Protein AF-A0A522VXC3-F1 (afdb_monomer)

pLDDT: mean 91.08, std 11.39, range [40.91, 97.0]

Radius of gyration: 13.47 Å; Cα contacts (8 Å, |Δi|>4): 71; chains: 1; bounding box: 30×21×41 Å

Secondary structure (DSSP, 8-state):
-EEE-TTS-EEE--TTT----EETTTTEETTT--B--HHHHHHHHHHHHHHHHHHHH----

Sequence (61 aa):
MIFLNPHGAPELACDHCGCRWYDRLTNACYECGQPVTEEMVAEFNRALEEFQKKLTGSTST

Solvent-accessible surface area (backbone atoms only — not comparable to full-atom values): 3729 Å² total; per-residue (Å²): 77,80,44,66,48,100,86,62,48,67,41,63,26,40,79,86,79,60,50,69,51,67,36,85,91,76,46,16,30,63,87,79,61,51,69,66,49,69,65,57,51,50,53,46,51,53,45,45,54,56,45,50,52,48,62,70,65,61,79,75,133

Mean predicted aligned error: 4.37 Å

Structure (mmCIF, 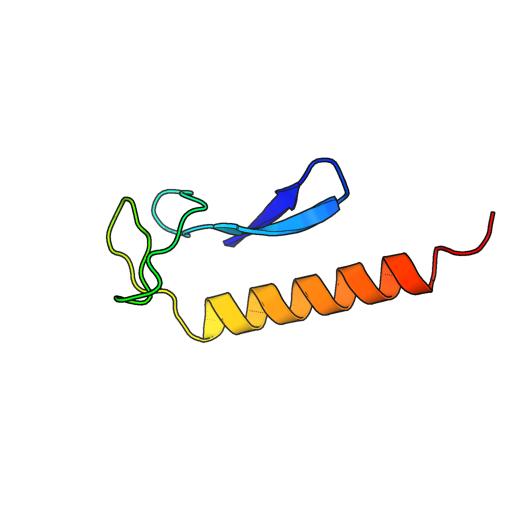N/CA/C/O backbone):
data_AF-A0A522VXC3-F1
#
_entry.id   AF-A0A522VXC3-F1
#
loop_
_atom_site.group_PDB
_atom_site.id
_atom_site.type_symbol
_atom_site.label_atom_id
_atom_site.label_alt_id
_atom_site.label_comp_id
_atom_site.label_asym_id
_atom_site.label_entity_id
_atom_site.label_seq_id
_atom_site.pdbx_PDB_ins_code
_atom_site.Cartn_x
_atom_site.Cartn_y
_atom_site.Cartn_z
_atom_site.occupancy
_atom_site.B_iso_or_equiv
_atom_site.auth_seq_id
_atom_site.auth_comp_id
_atom_site.auth_asym_id
_atom_site.auth_atom_id
_atom_site.pdbx_PDB_model_num
ATOM 1 N N . MET A 1 1 ? 8.292 -1.847 1.825 1.00 90.50 1 MET A N 1
ATOM 2 C CA . MET A 1 1 ? 8.237 -1.497 3.261 1.00 90.50 1 MET A CA 1
ATOM 3 C C . MET A 1 1 ? 6.979 -0.703 3.569 1.00 90.50 1 MET A C 1
ATOM 5 O O . MET A 1 1 ? 6.503 0.047 2.715 1.00 90.50 1 MET A O 1
ATOM 9 N N . ILE A 1 2 ? 6.452 -0.844 4.788 1.00 94.62 2 ILE A N 1
ATOM 10 C CA . ILE A 1 2 ? 5.270 -0.114 5.271 1.00 94.62 2 ILE A CA 1
ATOM 11 C C . ILE A 1 2 ? 5.680 1.041 6.188 1.00 94.62 2 ILE A C 1
ATOM 13 O O . ILE A 1 2 ? 6.384 0.841 7.176 1.00 94.62 2 ILE A O 1
ATOM 17 N N . PHE A 1 3 ? 5.188 2.243 5.894 1.00 93.19 3 PHE A N 1
ATOM 18 C CA . PHE A 1 3 ? 5.275 3.410 6.774 1.00 93.19 3 PHE A CA 1
ATOM 19 C C . PHE A 1 3 ? 3.934 3.681 7.437 1.00 93.19 3 PHE A C 1
ATOM 21 O O . PHE A 1 3 ? 2.896 3.342 6.887 1.00 93.19 3 PHE A O 1
ATOM 28 N N . LEU A 1 4 ? 3.946 4.335 8.596 1.00 94.00 4 LEU A N 1
ATOM 29 C CA . LEU A 1 4 ? 2.731 4.874 9.198 1.00 94.00 4 LEU A CA 1
ATOM 30 C C . LEU A 1 4 ? 2.685 6.379 8.949 1.00 94.00 4 LEU A C 1
ATOM 32 O O . LEU A 1 4 ? 3.655 7.089 9.228 1.00 94.00 4 LEU A O 1
ATOM 36 N N . ASN A 1 5 ? 1.565 6.870 8.429 1.00 91.25 5 ASN A N 1
ATOM 37 C CA . ASN A 1 5 ? 1.335 8.305 8.322 1.00 91.25 5 ASN A CA 1
ATOM 38 C C . ASN A 1 5 ? 1.084 8.919 9.723 1.00 91.25 5 ASN A C 1
ATOM 40 O O . ASN A 1 5 ? 0.932 8.185 10.703 1.00 91.25 5 ASN A O 1
ATOM 44 N N . PRO A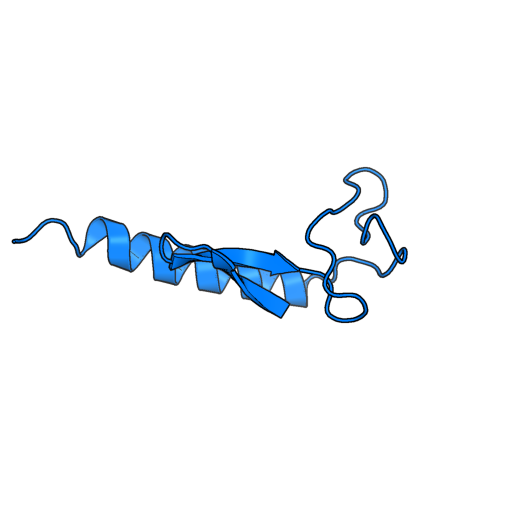 1 6 ? 0.999 10.256 9.862 1.00 94.06 6 PRO A N 1
ATOM 45 C CA . PRO A 1 6 ? 0.748 10.903 11.157 1.00 94.06 6 PRO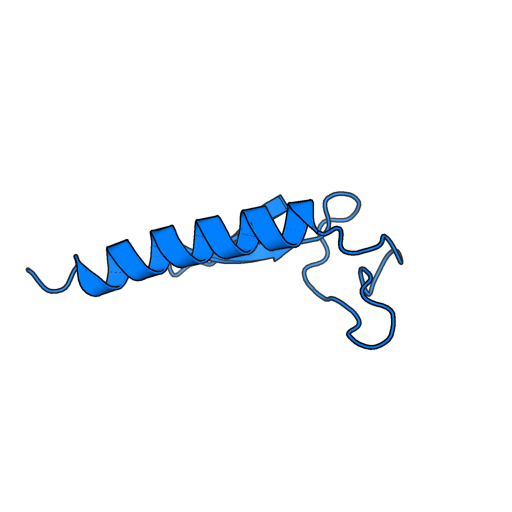 A CA 1
ATOM 46 C C . PRO A 1 6 ? -0.559 10.485 11.853 1.00 94.06 6 PRO A C 1
ATOM 48 O O . PRO A 1 6 ? -0.694 10.667 13.058 1.00 94.06 6 PRO A O 1
ATOM 51 N N . HIS A 1 7 ? -1.511 9.910 11.114 1.00 91.12 7 HIS A N 1
ATOM 52 C CA . HIS A 1 7 ? -2.765 9.362 11.639 1.00 91.12 7 HIS A CA 1
ATOM 53 C C . HIS A 1 7 ? -2.669 7.861 11.974 1.00 91.12 7 HIS A C 1
ATOM 55 O O . HIS A 1 7 ? -3.667 7.243 12.340 1.00 91.12 7 HIS A O 1
ATOM 61 N N . GLY A 1 8 ? -1.485 7.258 11.839 1.00 91.75 8 GLY A N 1
ATOM 62 C CA . GLY A 1 8 ? -1.231 5.845 12.103 1.00 91.75 8 GLY A CA 1
ATOM 63 C C . GLY A 1 8 ? -1.698 4.892 11.001 1.00 91.75 8 GLY A C 1
ATOM 64 O O . GLY A 1 8 ? -1.642 3.680 11.210 1.00 91.75 8 GLY A O 1
ATOM 65 N N . ALA A 1 9 ? -2.155 5.399 9.851 1.00 95.19 9 ALA A N 1
ATOM 66 C CA . ALA A 1 9 ? -2.561 4.558 8.730 1.00 95.19 9 ALA A CA 1
ATOM 67 C C . ALA A 1 9 ? -1.325 4.058 7.961 1.00 95.19 9 ALA A C 1
ATOM 69 O O . ALA A 1 9 ? -0.397 4.846 7.742 1.00 95.19 9 ALA A O 1
ATOM 70 N N . PRO A 1 10 ? -1.294 2.780 7.545 1.00 96.31 10 PRO A N 1
ATOM 71 C CA . PRO A 1 10 ? -0.180 2.232 6.790 1.00 96.31 10 PRO A CA 1
ATOM 72 C C . PRO A 1 10 ? -0.140 2.797 5.366 1.00 96.31 10 PRO A C 1
ATOM 74 O O . PRO A 1 10 ? -1.171 2.960 4.715 1.00 96.31 10 PRO A O 1
ATOM 77 N N . GLU A 1 11 ? 1.065 3.042 4.86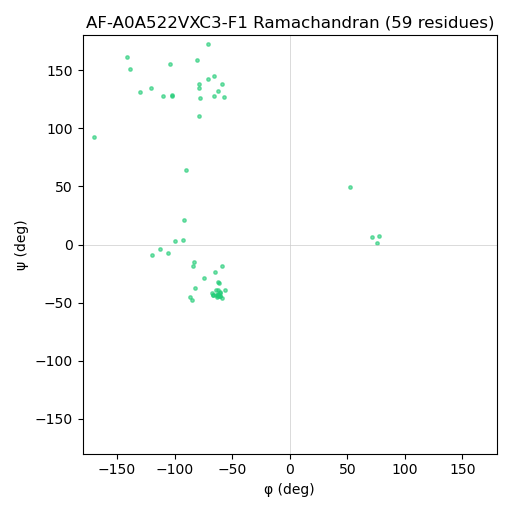8 1.00 95.50 11 GLU A N 1
ATOM 78 C CA . GLU A 1 11 ? 1.378 3.478 3.511 1.00 95.50 11 GLU A CA 1
ATOM 79 C C . GLU A 1 11 ? 2.468 2.571 2.937 1.00 95.50 11 GLU A C 1
ATOM 81 O O . GLU A 1 11 ? 3.494 2.332 3.580 1.00 95.50 11 GLU A O 1
ATOM 86 N N . LEU A 1 12 ? 2.262 2.076 1.717 1.00 94.75 12 LEU A N 1
ATOM 87 C CA . LEU A 1 12 ? 3.267 1.288 1.014 1.00 94.75 12 LEU A CA 1
ATOM 88 C C . LEU A 1 12 ? 4.339 2.210 0.410 1.00 94.75 12 LEU A C 1
ATOM 90 O O . LEU A 1 12 ? 4.022 3.199 -0.249 1.00 94.75 12 LEU A O 1
ATOM 94 N N . ALA A 1 13 ? 5.609 1.848 0.572 1.00 95.25 13 ALA A N 1
ATOM 95 C CA . ALA A 1 13 ? 6.745 2.554 -0.012 1.00 95.25 13 ALA A CA 1
ATOM 96 C C . ALA A 1 13 ? 7.797 1.579 -0.544 1.00 95.25 13 ALA A C 1
ATOM 98 O O . ALA A 1 13 ? 7.939 0.460 -0.041 1.00 95.25 13 ALA A O 1
ATOM 99 N N . CYS A 1 14 ? 8.518 2.017 -1.574 1.00 95.06 14 CYS A N 1
ATOM 100 C CA . CYS A 1 14 ? 9.497 1.199 -2.269 1.00 95.06 14 CYS A CA 1
ATOM 101 C C . CYS A 1 14 ? 10.661 0.863 -1.332 1.00 95.06 14 CYS A C 1
ATOM 103 O O . CYS A 1 14 ? 11.271 1.768 -0.769 1.00 95.06 14 CYS A O 1
ATOM 105 N N . ASP A 1 15 ? 11.010 -0.417 -1.207 1.00 93.25 15 ASP A N 1
ATOM 106 C CA . ASP A 1 15 ? 12.120 -0.873 -0.357 1.00 93.25 15 ASP A CA 1
ATOM 107 C C . ASP A 1 15 ? 13.491 -0.378 -0.822 1.00 93.25 15 ASP A C 1
ATOM 109 O O . ASP A 1 15 ? 14.416 -0.270 -0.023 1.00 93.25 15 ASP A O 1
ATOM 113 N N . HIS A 1 16 ? 13.623 -0.042 -2.107 1.00 94.81 16 HIS A N 1
ATOM 114 C CA . HIS A 1 16 ? 14.897 0.379 -2.677 1.00 94.81 16 HIS A CA 1
ATOM 115 C C . HIS A 1 1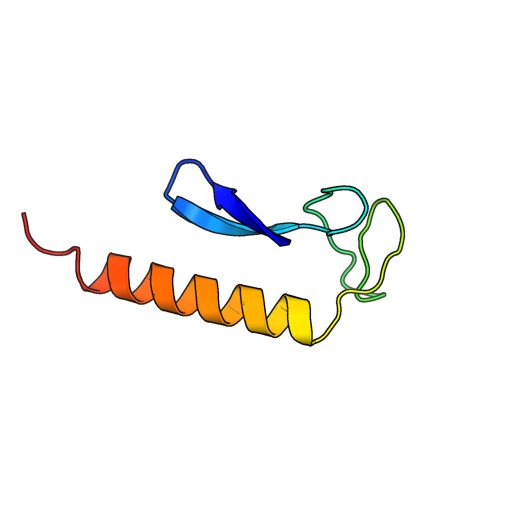6 ? 15.168 1.880 -2.514 1.00 94.81 16 HIS A C 1
ATOM 117 O O . HIS A 1 16 ? 16.281 2.270 -2.173 1.00 94.81 16 HIS A O 1
ATOM 123 N N . CYS A 1 17 ? 14.181 2.740 -2.791 1.00 95.00 17 CYS A N 1
ATOM 124 C CA . CYS A 1 17 ? 14.374 4.199 -2.779 1.00 95.00 17 CYS A CA 1
ATOM 125 C C . CYS A 1 17 ? 13.488 4.956 -1.781 1.00 95.00 17 CYS A C 1
ATOM 127 O O . CYS A 1 17 ? 13.683 6.147 -1.569 1.00 95.00 17 CYS A O 1
ATOM 129 N N . GLY A 1 18 ? 12.507 4.298 -1.160 1.00 93.25 18 GLY A N 1
ATOM 130 C CA . GLY A 1 18 ? 11.578 4.931 -0.222 1.00 93.25 18 GLY A CA 1
ATOM 131 C C . GLY A 1 18 ? 10.483 5.790 -0.853 1.00 93.25 18 GLY A C 1
ATOM 132 O O . GLY A 1 18 ? 9.650 6.335 -0.126 1.00 93.25 18 GLY A O 1
ATOM 133 N N . CYS A 1 19 ? 10.427 5.881 -2.185 1.00 94.75 19 CYS A N 1
ATOM 134 C CA . CYS A 1 19 ? 9.330 6.538 -2.887 1.00 94.75 19 CYS A CA 1
ATOM 135 C C . CYS A 1 19 ? 7.985 5.873 -2.541 1.00 94.75 19 CYS A C 1
ATOM 137 O O . CYS A 1 19 ? 7.877 4.648 -2.464 1.00 94.75 19 CYS A O 1
ATOM 139 N N . ARG A 1 20 ? 6.949 6.691 -2.335 1.00 93.69 20 ARG A N 1
ATOM 140 C CA . ARG A 1 20 ? 5.588 6.245 -1.974 1.00 93.69 20 ARG A CA 1
ATOM 141 C C . ARG A 1 20 ? 4.639 6.202 -3.169 1.00 93.69 20 ARG A C 1
ATOM 143 O O . ARG A 1 20 ? 3.438 6.013 -3.005 1.00 93.69 20 ARG A O 1
ATOM 150 N N . TRP A 1 21 ? 5.150 6.498 -4.361 1.00 93.50 21 TRP A N 1
ATOM 151 C CA . TRP A 1 21 ? 4.347 6.672 -5.563 1.00 93.50 21 TRP A CA 1
ATOM 152 C C . TRP A 1 21 ? 4.616 5.509 -6.512 1.00 93.50 21 TRP A C 1
ATOM 154 O O . TRP A 1 21 ? 5.765 5.210 -6.840 1.00 93.50 21 TRP A O 1
ATOM 164 N N . TYR A 1 22 ? 3.540 4.859 -6.949 1.00 93.75 22 TYR A N 1
ATOM 165 C CA . TYR A 1 22 ? 3.592 3.692 -7.820 1.00 93.75 22 TYR A CA 1
ATOM 166 C C . TYR A 1 22 ? 2.848 3.961 -9.118 1.00 93.75 22 TYR A C 1
ATOM 168 O O . TYR A 1 22 ? 1.726 4.479 -9.113 1.00 93.75 22 TYR A O 1
ATOM 176 N N . ASP A 1 23 ? 3.477 3.584 -10.224 1.00 94.06 23 ASP A N 1
ATOM 177 C CA . ASP A 1 23 ? 2.857 3.616 -11.534 1.00 94.06 23 ASP A CA 1
ATOM 178 C C . ASP A 1 23 ? 1.918 2.415 -11.701 1.00 94.06 23 ASP A C 1
ATOM 180 O O . ASP A 1 23 ? 2.300 1.256 -11.521 1.00 94.06 23 ASP A O 1
ATOM 184 N N . ARG A 1 24 ? 0.661 2.699 -12.048 1.00 91.00 24 ARG A N 1
ATOM 185 C CA . ARG A 1 24 ? -0.393 1.679 -12.155 1.00 91.00 24 ARG A CA 1
ATOM 186 C C . ARG A 1 24 ? -0.386 0.944 -13.493 1.00 91.00 24 ARG A C 1
ATOM 188 O O . ARG A 1 24 ? -1.051 -0.078 -13.606 1.00 91.00 24 ARG A O 1
ATOM 195 N N . LEU A 1 25 ? 0.316 1.468 -14.498 1.00 94.75 25 LEU A N 1
ATOM 196 C CA . LEU A 1 25 ? 0.402 0.845 -15.819 1.00 94.75 25 LEU A CA 1
ATOM 197 C C . LEU A 1 25 ? 1.470 -0.253 -15.841 1.00 94.75 25 LEU A C 1
ATOM 199 O O . LEU A 1 25 ? 1.276 -1.291 -16.466 1.00 94.75 25 LEU A O 1
ATOM 203 N N . THR A 1 26 ? 2.578 -0.029 -15.138 1.00 94.38 26 THR A N 1
ATOM 204 C CA . THR A 1 26 ? 3.747 -0.919 -15.087 1.00 94.38 26 THR A CA 1
ATOM 205 C C . THR A 1 26 ? 3.865 -1.698 -13.781 1.00 94.38 26 THR A C 1
ATOM 207 O O . THR A 1 26 ? 4.701 -2.592 -13.686 1.00 94.38 26 THR A O 1
ATOM 210 N N . ASN A 1 27 ? 3.018 -1.394 -12.791 1.00 95.00 27 ASN A N 1
ATOM 211 C CA . ASN A 1 27 ? 3.052 -1.995 -11.459 1.00 95.00 27 ASN A CA 1
ATOM 212 C C . ASN A 1 27 ? 4.454 -1.905 -10.824 1.00 95.00 27 ASN A C 1
ATOM 214 O O . ASN A 1 27 ? 5.013 -2.896 -10.351 1.00 95.00 27 ASN A O 1
ATOM 218 N N . ALA A 1 28 ? 5.039 -0.705 -10.851 1.0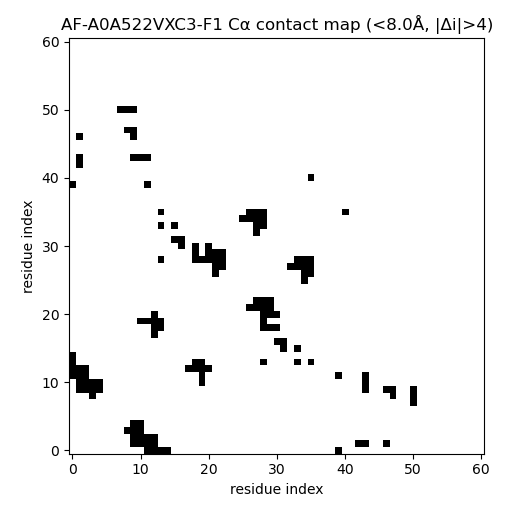0 96.75 28 ALA A N 1
ATOM 219 C CA . ALA A 1 28 ? 6.399 -0.441 -10.394 1.00 96.75 28 ALA A CA 1
ATOM 220 C C . ALA A 1 28 ? 6.508 0.903 -9.659 1.00 96.75 28 ALA A C 1
AT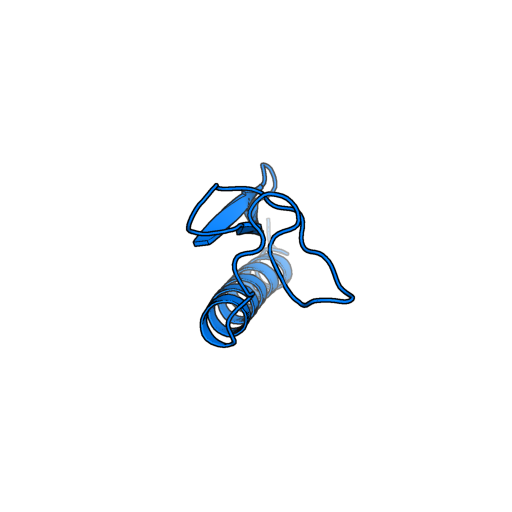OM 222 O O . ALA A 1 28 ? 5.648 1.780 -9.772 1.00 96.75 28 ALA A O 1
ATOM 223 N N . CYS A 1 29 ? 7.578 1.068 -8.884 1.00 96.81 29 CYS A N 1
ATOM 224 C CA . CYS A 1 29 ? 7.946 2.331 -8.262 1.00 96.81 29 CYS A CA 1
ATOM 225 C C . CYS A 1 29 ? 8.116 3.403 -9.340 1.00 96.81 29 CYS A C 1
ATOM 227 O O . CYS A 1 29 ? 8.890 3.221 -10.280 1.00 96.81 29 CYS A O 1
ATOM 229 N N . TYR A 1 30 ? 7.430 4.532 -9.172 1.00 95.94 30 TYR A N 1
ATOM 230 C CA . TYR A 1 30 ? 7.469 5.626 -10.138 1.00 95.94 30 TYR A CA 1
ATOM 231 C C . TYR A 1 30 ? 8.877 6.224 -10.289 1.00 95.94 30 TYR A C 1
ATOM 233 O O . TYR A 1 30 ? 9.253 6.669 -11.368 1.00 95.94 30 TYR A O 1
ATOM 241 N N . GLU A 1 31 ? 9.667 6.227 -9.212 1.00 96.56 31 GLU A N 1
ATOM 242 C CA . GLU A 1 31 ? 10.988 6.861 -9.191 1.00 96.56 31 GLU A CA 1
ATOM 243 C C . GLU A 1 31 ? 12.104 5.953 -9.723 1.00 96.56 31 GLU A C 1
ATOM 245 O O . GLU A 1 31 ? 12.910 6.385 -10.542 1.00 96.56 31 GLU A O 1
ATOM 250 N N . CYS A 1 32 ? 12.170 4.701 -9.261 1.00 96.50 32 CYS A N 1
ATOM 251 C CA . CYS A 1 32 ? 13.296 3.807 -9.557 1.00 96.50 32 CYS A CA 1
ATOM 252 C C . CYS A 1 32 ? 12.936 2.609 -10.448 1.00 96.50 32 CYS A C 1
ATOM 254 O O . CYS A 1 32 ? 13.816 1.826 -10.797 1.00 96.50 32 CYS A O 1
ATOM 256 N N . GLY A 1 33 ? 11.658 2.434 -10.798 1.00 96.19 33 GLY A N 1
ATOM 257 C CA . GLY A 1 33 ? 11.192 1.350 -11.665 1.00 96.19 33 GLY A CA 1
ATOM 258 C C . GLY A 1 33 ? 11.219 -0.046 -11.035 1.00 96.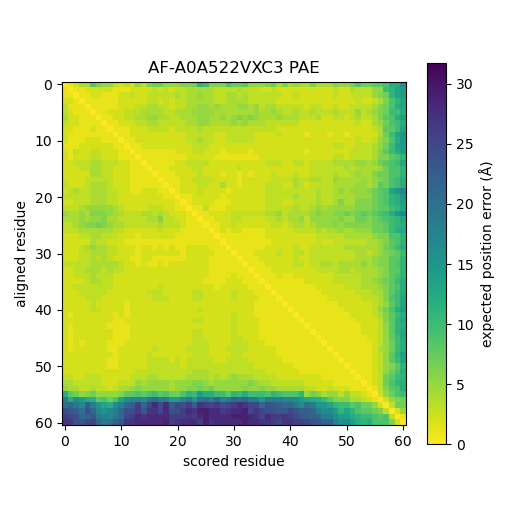19 33 GLY A C 1
ATOM 259 O O . GLY A 1 33 ? 10.948 -1.022 -11.729 1.00 96.19 33 GLY A O 1
ATOM 260 N N . GLN A 1 34 ? 11.531 -0.176 -9.740 1.00 97.00 34 GLN A N 1
ATOM 261 C CA . GLN A 1 34 ? 11.454 -1.466 -9.049 1.00 97.00 34 GLN A CA 1
ATOM 262 C C . GLN A 1 34 ? 10.012 -1.996 -9.050 1.00 97.00 34 GLN A C 1
ATOM 264 O O . GLN A 1 34 ? 9.101 -1.236 -8.714 1.00 97.00 34 GLN A O 1
ATOM 269 N N . PRO A 1 35 ? 9.786 -3.271 -9.404 1.00 96.50 35 PRO A N 1
ATOM 270 C CA . PRO A 1 35 ? 8.445 -3.833 -9.473 1.00 96.50 35 PRO A CA 1
ATOM 271 C C . PRO A 1 35 ? 7.797 -3.894 -8.087 1.00 96.50 35 PRO A C 1
ATOM 273 O O . PRO A 1 35 ? 8.459 -4.169 -7.087 1.00 96.50 35 PRO A O 1
ATOM 276 N N . VAL A 1 36 ? 6.483 -3.683 -8.036 1.00 94.88 36 VAL A N 1
ATOM 277 C CA . VAL A 1 36 ? 5.680 -3.969 -6.844 1.00 94.88 36 VAL A CA 1
ATOM 278 C C . VAL A 1 36 ? 5.430 -5.469 -6.801 1.00 94.88 36 VAL A C 1
ATOM 280 O O . VAL A 1 36 ? 4.712 -6.008 -7.645 1.00 94.88 36 VAL A O 1
ATOM 283 N N . THR A 1 37 ? 6.038 -6.150 -5.835 1.00 94.56 37 THR A N 1
ATOM 284 C CA . THR A 1 37 ? 5.890 -7.600 -5.688 1.00 94.56 37 THR A CA 1
ATOM 285 C C . THR A 1 37 ? 4.589 -7.960 -4.975 1.00 94.56 37 THR A C 1
ATOM 287 O O . THR A 1 37 ? 4.008 -7.162 -4.237 1.00 94.56 37 THR A O 1
ATOM 290 N N . GLU A 1 38 ? 4.136 -9.199 -5.157 1.00 94.44 38 GLU A N 1
ATOM 291 C CA . GLU A 1 38 ? 2.968 -9.727 -4.443 1.00 94.44 38 GLU A CA 1
ATOM 292 C C . GLU A 1 38 ? 3.181 -9.737 -2.921 1.00 94.44 38 GLU A C 1
ATOM 294 O O . GLU A 1 38 ? 2.243 -9.489 -2.167 1.00 94.44 38 GLU A O 1
ATOM 299 N N . GLU A 1 39 ? 4.419 -9.947 -2.464 1.00 94.06 39 GLU A N 1
ATOM 300 C CA . GLU A 1 39 ? 4.785 -9.902 -1.045 1.00 94.06 39 GLU A CA 1
ATOM 301 C C . GLU A 1 39 ? 4.579 -8.505 -0.445 1.00 94.06 39 GLU A C 1
ATOM 303 O O . GLU A 1 39 ? 3.973 -8.374 0.619 1.00 94.06 39 GLU A O 1
ATOM 308 N N . MET A 1 40 ? 4.986 -7.450 -1.160 1.00 94.25 40 MET A N 1
ATOM 309 C CA . MET A 1 40 ? 4.759 -6.062 -0.738 1.00 94.25 40 MET A CA 1
ATOM 310 C C . MET A 1 40 ? 3.264 -5.749 -0.604 1.00 94.25 40 MET A C 1
ATOM 312 O O . MET A 1 40 ? 2.839 -5.085 0.344 1.00 94.25 40 MET A O 1
ATOM 316 N N . VAL A 1 41 ? 2.456 -6.241 -1.547 1.00 93.94 41 VAL A N 1
ATOM 317 C CA . VAL A 1 41 ? 0.997 -6.078 -1.519 1.00 93.94 41 VAL A CA 1
ATOM 318 C C . VAL A 1 41 ? 0.383 -6.861 -0.357 1.00 93.94 41 VAL A C 1
ATOM 320 O O . VAL A 1 41 ? -0.484 -6.334 0.340 1.00 93.94 41 VAL A O 1
ATOM 323 N N . ALA A 1 42 ? 0.841 -8.089 -0.106 1.00 96.19 42 ALA A N 1
ATOM 324 C CA . ALA A 1 42 ? 0.381 -8.907 1.012 1.00 96.19 42 ALA A CA 1
ATOM 325 C C . ALA A 1 42 ? 0.706 -8.259 2.369 1.00 96.19 42 ALA A C 1
ATOM 327 O O . ALA A 1 42 ? -0.162 -8.192 3.242 1.00 96.19 42 ALA A O 1
ATOM 328 N N . GLU A 1 43 ? 1.918 -7.721 2.533 1.00 95.44 43 GLU A N 1
ATOM 329 C CA . GLU A 1 43 ? 2.324 -6.999 3.741 1.00 95.44 43 GLU A CA 1
ATOM 330 C C . GLU A 1 43 ? 1.470 -5.740 3.960 1.00 95.44 43 GLU A C 1
ATOM 332 O O . GLU A 1 43 ? 0.982 -5.501 5.069 1.00 95.44 43 GLU A O 1
ATOM 337 N N . PHE A 1 44 ? 1.217 -4.972 2.895 1.00 95.69 44 PHE A N 1
ATOM 338 C CA . PHE A 1 44 ? 0.362 -3.788 2.956 1.00 95.69 44 PHE A CA 1
ATOM 339 C C . PHE A 1 44 ? -1.083 -4.127 3.332 1.00 95.69 44 PHE A C 1
ATOM 341 O O . PHE A 1 44 ? -1.651 -3.484 4.215 1.00 95.69 44 PHE A O 1
ATOM 348 N N . ASN A 1 45 ? -1.664 -5.161 2.717 1.00 96.62 45 ASN A N 1
ATOM 349 C CA . ASN A 1 45 ? -3.019 -5.614 3.031 1.00 96.62 45 ASN A CA 1
ATOM 350 C C . ASN A 1 45 ? -3.138 -6.050 4.494 1.00 96.62 45 ASN A C 1
ATOM 352 O O . ASN A 1 45 ? -4.050 -5.607 5.189 1.00 96.62 45 ASN A O 1
ATOM 356 N N . ARG A 1 46 ? -2.166 -6.818 5.001 1.00 96.75 46 ARG A N 1
ATOM 357 C CA . ARG A 1 46 ? -2.135 -7.205 6.414 1.00 96.75 46 ARG A CA 1
ATOM 358 C C . ARG A 1 46 ? -2.088 -5.979 7.332 1.00 96.75 46 ARG A C 1
ATOM 360 O O . ARG A 1 46 ? -2.843 -5.908 8.302 1.00 96.75 46 ARG A O 1
ATOM 367 N N . ALA A 1 47 ? -1.233 -5.001 7.032 1.00 95.81 47 ALA A N 1
ATOM 368 C CA . ALA A 1 47 ? -1.144 -3.775 7.821 1.00 95.81 47 ALA A CA 1
ATOM 369 C C . ALA A 1 47 ? -2.460 -2.973 7.789 1.00 95.81 47 ALA A C 1
ATOM 371 O O . ALA A 1 47 ? -2.879 -2.432 8.818 1.00 95.81 47 ALA A O 1
ATOM 372 N N . LEU A 1 48 ? -3.135 -2.921 6.634 1.00 95.75 48 LEU A N 1
ATOM 373 C CA . LEU A 1 48 ? -4.452 -2.298 6.491 1.00 95.75 48 LEU A CA 1
ATOM 374 C C . LEU A 1 48 ? -5.508 -2.992 7.353 1.00 95.75 48 LEU A C 1
ATOM 376 O O . LEU A 1 48 ? 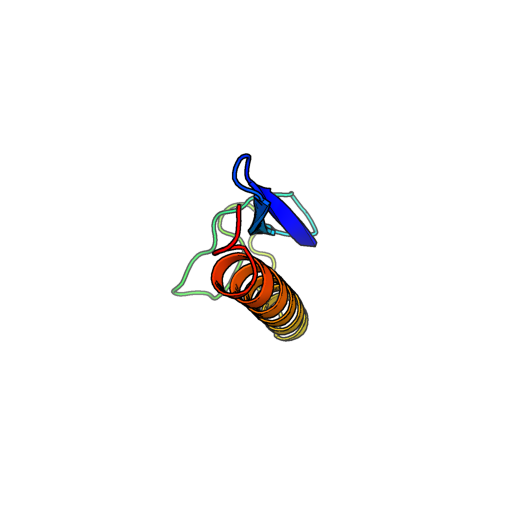-6.261 -2.309 8.045 1.00 95.75 48 LEU A O 1
ATOM 380 N N . GLU A 1 49 ? -5.545 -4.325 7.366 1.00 96.12 49 GLU A N 1
ATOM 381 C CA . GLU A 1 49 ? -6.464 -5.088 8.217 1.00 96.12 49 GLU A CA 1
ATOM 382 C C . GLU A 1 49 ? -6.228 -4.804 9.709 1.00 96.12 49 GLU A C 1
ATOM 384 O O . GLU A 1 49 ? -7.178 -4.629 10.475 1.00 96.12 49 GLU A O 1
ATOM 389 N N . GLU A 1 50 ? -4.966 -4.721 10.143 1.00 94.44 50 GLU A N 1
ATOM 390 C CA . GLU A 1 50 ? -4.618 -4.363 11.524 1.00 94.44 50 GLU A CA 1
ATOM 391 C C . GLU A 1 50 ? -5.055 -2.931 11.877 1.00 94.44 50 GLU A C 1
ATOM 393 O O . GLU A 1 50 ? -5.560 -2.690 12.977 1.00 94.44 50 GLU A O 1
ATOM 398 N N . PHE A 1 51 ? -4.909 -1.981 10.951 1.00 94.62 51 PHE A N 1
ATOM 399 C CA . PHE A 1 51 ? -5.374 -0.606 11.138 1.00 94.62 51 PHE A CA 1
ATOM 400 C C . PHE A 1 51 ? -6.906 -0.516 11.202 1.00 94.62 51 PHE A C 1
ATOM 402 O O . PHE A 1 51 ? -7.448 0.136 12.094 1.00 94.62 51 PHE A O 1
ATOM 409 N N . GLN A 1 52 ? -7.617 -1.230 10.327 1.00 94.56 52 GLN A N 1
ATOM 410 C CA . GLN A 1 52 ? -9.081 -1.284 10.333 1.00 94.56 52 GLN A CA 1
ATOM 411 C C . GLN A 1 52 ? -9.626 -1.853 11.645 1.00 94.56 52 GLN A C 1
ATOM 413 O O . GLN A 1 52 ? -10.528 -1.255 12.230 1.00 94.56 52 GLN A O 1
ATOM 418 N N . LYS A 1 53 ? -9.033 -2.939 12.163 1.00 94.12 53 LYS A N 1
ATOM 419 C CA . LYS A 1 53 ? -9.397 -3.509 13.474 1.00 94.12 53 LYS A CA 1
ATOM 420 C C . LYS A 1 53 ? -9.276 -2.479 14.600 1.00 94.12 53 LYS A C 1
ATOM 422 O O . LYS A 1 53 ? -10.137 -2.434 15.478 1.00 94.12 53 LYS A O 1
ATOM 427 N N . LYS A 1 54 ? -8.240 -1.631 14.566 1.00 90.00 54 LYS A N 1
ATOM 428 C CA . LYS A 1 54 ? -8.058 -0.538 15.536 1.00 90.00 54 LYS A CA 1
ATOM 429 C C . LYS A 1 54 ? -9.141 0.529 15.392 1.00 90.00 54 LYS A C 1
ATOM 431 O O . LYS A 1 54 ? -9.696 0.937 16.403 1.00 90.00 54 LYS A O 1
ATOM 436 N N . LEU A 1 55 ? -9.498 0.932 14.171 1.00 89.38 55 LEU A N 1
ATOM 437 C CA . LEU A 1 55 ? -10.577 1.904 13.950 1.00 89.38 55 LEU A CA 1
ATOM 438 C C . LEU A 1 55 ? -11.936 1.388 14.443 1.00 89.38 55 LEU A C 1
ATOM 440 O O . LEU A 1 55 ? -12.666 2.121 15.106 1.00 89.38 55 LEU A O 1
ATOM 444 N N . THR A 1 56 ? -12.259 0.120 14.178 1.00 84.62 56 THR A N 1
ATOM 445 C CA . THR A 1 56 ? -13.527 -0.478 14.625 1.00 84.62 56 THR A CA 1
ATOM 446 C C . THR A 1 56 ? -13.546 -0.781 16.125 1.00 84.62 56 THR A C 1
ATOM 448 O O . THR A 1 56 ? -14.607 -0.747 16.737 1.00 84.62 56 THR A O 1
ATOM 451 N N . GLY A 1 57 ? -12.385 -1.059 16.730 1.00 68.88 57 GLY A N 1
ATOM 452 C CA . GLY A 1 57 ? -12.238 -1.295 18.171 1.00 68.88 57 GLY A CA 1
ATOM 453 C C . GLY A 1 57 ? -12.085 -0.024 19.017 1.00 68.88 57 GLY A C 1
ATOM 454 O O . GLY A 1 57 ? -12.328 -0.067 20.217 1.00 68.88 57 GLY A O 1
ATOM 455 N N . SER A 1 58 ? -11.722 1.111 18.410 1.00 58.81 58 SER A N 1
ATOM 456 C CA . SER A 1 58 ? -11.486 2.398 19.086 1.00 58.81 58 SER A CA 1
ATOM 457 C C . SER A 1 58 ? -12.731 3.298 19.147 1.00 58.81 58 SER A C 1
ATOM 459 O O . SER A 1 58 ? -12.612 4.505 19.349 1.00 58.81 58 SER A O 1
ATOM 461 N N . THR A 1 59 ? -13.935 2.731 19.008 1.00 54.88 59 THR A N 1
ATOM 462 C CA . THR A 1 59 ? -15.195 3.407 19.375 1.00 54.88 59 THR A CA 1
ATOM 463 C C . THR A 1 59 ? -15.524 3.082 20.832 1.00 54.88 59 THR A C 1
ATOM 465 O O . THR A 1 59 ? -16.480 2.369 21.119 1.00 54.88 59 THR A O 1
ATOM 468 N N . SER A 1 60 ? -14.676 3.519 21.763 1.00 49.97 60 SER A N 1
ATOM 469 C CA . SER A 1 60 ? -14.953 3.566 23.206 1.00 49.97 60 SER A CA 1
ATOM 470 C C . SER A 1 60 ? -13.845 4.354 23.903 1.00 49.97 60 SER A C 1
ATOM 472 O O . SER A 1 60 ? -12.810 3.780 24.238 1.00 49.97 60 SER A O 1
ATOM 474 N N . THR A 1 61 ? -14.057 5.661 24.079 1.00 40.91 61 THR A N 1
ATOM 475 C CA . THR A 1 61 ? -13.821 6.491 25.288 1.00 40.91 61 THR A CA 1
ATOM 476 C C . THR A 1 61 ? -13.768 7.957 24.880 1.00 40.91 61 THR A C 1
ATOM 478 O O . THR A 1 61 ? -12.939 8.296 24.008 1.00 40.91 61 THR A O 1
#

Foldseek 3Di:
DWDADPVRQTAQADPPPRQRDADPVLCARPPPRHHDDPVSVVVNVVSRVVVVCCVVVPPDD